Protein AF-A0A2S2PNX0-F1 (afdb_monomer_lite)

Sequence (146 aa):
LNTPSEVQRFSVSTEFCQSLPEMMGELFQPHEMPEPPKQSFFIGLFGGGSRSIDREELFGESTSGKAPKLVAKLVPGPSAQLDALGNRASTAASEISRAHLLAVERGEKLSNLEDRTARMMNEAENFSSNARELMLKNKDKRWYQL

Organism: Schizaphis graminum (NCBI:txid13262)

Radius of gyration: 38.74 Å; chains: 1; bounding box: 72×51×110 Å

Structure (mmCIF, N/CA/C/O backbone):
data_AF-A0A2S2PNX0-F1
#
_entry.id   AF-A0A2S2PNX0-F1
#
loop_
_atom_site.group_PDB
_atom_site.id
_atom_site.type_symbol
_atom_site.label_atom_id
_atom_site.label_alt_id
_atom_site.label_comp_id
_atom_site.label_asym_id
_atom_site.label_entity_id
_atom_site.label_seq_id
_atom_site.pdbx_PDB_ins_code
_atom_site.Cartn_x
_atom_site.Cartn_y
_atom_site.Cartn_z
_atom_site.occupancy
_atom_site.B_iso_or_equiv
_atom_site.auth_seq_id
_atom_site.auth_comp_id
_atom_site.auth_asym_id
_atom_site.auth_atom_id
_atom_site.pdbx_PDB_model_num
ATOM 1 N N . LEU A 1 1 ? 29.815 14.870 -8.229 1.00 46.12 1 LEU A N 1
ATOM 2 C CA . LEU A 1 1 ? 29.166 13.709 -7.585 1.00 46.12 1 LEU A CA 1
ATOM 3 C C . LEU A 1 1 ? 27.710 13.728 -8.022 1.00 46.12 1 LEU A C 1
ATOM 5 O O . LEU A 1 1 ? 26.908 14.283 -7.297 1.00 46.12 1 LEU A O 1
ATOM 9 N N . ASN A 1 2 ? 27.397 13.191 -9.205 1.00 53.47 2 ASN A N 1
ATOM 10 C CA . ASN A 1 2 ? 26.008 13.001 -9.627 1.00 53.47 2 ASN A CA 1
ATOM 11 C C . ASN A 1 2 ? 25.862 11.516 -9.935 1.00 53.47 2 ASN A C 1
ATOM 13 O O . ASN A 1 2 ? 26.597 10.979 -10.769 1.00 53.47 2 ASN A O 1
ATOM 17 N N . THR A 1 3 ? 25.008 10.836 -9.181 1.00 59.66 3 THR A N 1
ATOM 18 C CA . THR A 1 3 ? 24.765 9.405 -9.396 1.00 59.66 3 THR A CA 1
ATOM 19 C C . THR A 1 3 ? 23.835 9.227 -10.599 1.00 59.66 3 THR A C 1
ATOM 21 O O . THR A 1 3 ? 22.964 10.071 -10.799 1.00 59.66 3 THR A O 1
ATOM 24 N N . PRO A 1 4 ? 23.963 8.148 -11.394 1.00 68.12 4 PRO A N 1
ATOM 25 C CA . PRO A 1 4 ? 23.138 7.924 -12.591 1.00 68.12 4 PRO A CA 1
ATOM 26 C C . PRO A 1 4 ? 21.618 7.896 -12.347 1.00 68.12 4 PRO A C 1
ATOM 28 O O . PRO A 1 4 ? 20.849 7.948 -13.299 1.00 68.12 4 PRO A O 1
ATOM 31 N N . SER A 1 5 ? 21.192 7.813 -11.084 1.00 78.06 5 SER A N 1
ATOM 32 C CA . SER A 1 5 ? 19.791 7.732 -10.657 1.00 78.06 5 SER A CA 1
ATOM 33 C C . SER A 1 5 ? 19.276 9.018 -10.001 1.00 78.06 5 SER A C 1
ATOM 35 O O . SER A 1 5 ? 18.197 9.022 -9.412 1.00 78.06 5 SER A O 1
ATOM 37 N N . GLU A 1 6 ? 20.049 10.102 -10.037 1.00 82.38 6 GLU A N 1
ATOM 38 C CA . GLU A 1 6 ? 19.651 11.365 -9.428 1.00 82.38 6 GLU A CA 1
ATOM 39 C C . GLU A 1 6 ? 18.581 12.058 -10.281 1.00 82.38 6 GLU A C 1
ATOM 41 O O . GLU A 1 6 ? 18.830 12.480 -11.411 1.00 82.38 6 GLU A O 1
ATOM 46 N N . VAL A 1 7 ? 17.368 12.174 -9.736 1.00 79.06 7 VAL A N 1
ATOM 47 C CA . VAL A 1 7 ? 16.266 12.880 -10.398 1.00 79.06 7 VAL A CA 1
ATOM 48 C C . VAL A 1 7 ? 16.555 14.378 -10.370 1.00 79.06 7 VAL A C 1
ATOM 50 O O . VAL A 1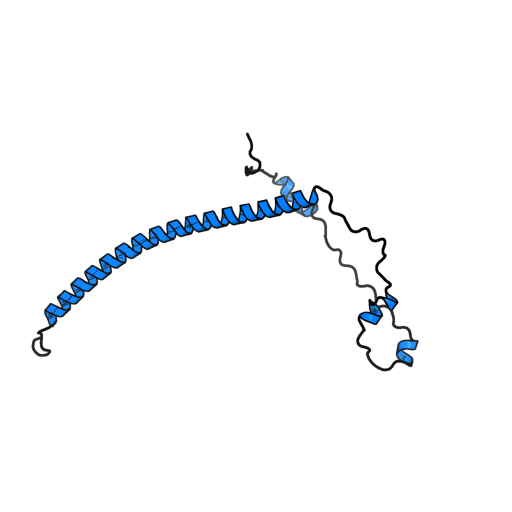 7 ? 16.427 15.030 -9.332 1.00 79.06 7 VAL A O 1
ATOM 53 N N . GLN A 1 8 ? 16.930 14.935 -11.521 1.00 79.12 8 GLN A N 1
ATOM 54 C CA . GLN A 1 8 ? 17.138 16.370 -11.677 1.00 79.12 8 GLN A CA 1
ATOM 55 C C . GLN A 1 8 ? 15.858 17.074 -12.115 1.00 79.12 8 GLN A C 1
ATOM 57 O O . GLN A 1 8 ? 15.180 16.681 -13.064 1.00 79.12 8 GLN A O 1
ATOM 62 N N . ARG A 1 9 ? 15.553 18.172 -11.424 1.00 83.06 9 ARG A N 1
ATOM 63 C CA . ARG A 1 9 ? 14.524 19.113 -11.856 1.00 83.06 9 ARG A CA 1
ATOM 64 C C . ARG A 1 9 ? 15.052 19.877 -13.067 1.00 83.06 9 ARG A C 1
ATOM 66 O O . ARG A 1 9 ? 16.070 20.555 -12.959 1.00 83.06 9 ARG A O 1
ATOM 73 N N . PHE A 1 10 ? 14.337 19.807 -14.182 1.00 82.44 10 PHE A N 1
ATOM 74 C CA . PHE A 1 10 ? 14.542 20.697 -15.319 1.00 82.44 10 PHE A CA 1
ATOM 75 C C . PHE A 1 10 ? 13.353 21.648 -15.447 1.00 82.44 10 PHE A C 1
ATOM 77 O O . PHE A 1 10 ? 12.236 21.325 -15.038 1.00 82.44 10 PHE A O 1
ATOM 84 N N . SER A 1 11 ? 13.613 22.825 -16.004 1.00 86.25 11 SER A N 1
ATOM 85 C CA . SER A 1 11 ? 12.588 23.809 -16.343 1.00 86.25 11 SER A CA 1
ATOM 86 C C . SER A 1 11 ? 12.559 23.959 -17.855 1.00 86.25 11 SER A C 1
ATOM 88 O O . SER A 1 11 ? 13.607 24.091 -18.484 1.00 86.25 11 SER A O 1
ATOM 90 N N . VAL A 1 12 ? 11.362 23.945 -18.430 1.00 82.25 12 VAL A N 1
ATOM 91 C CA . VAL A 1 12 ? 11.130 24.231 -19.849 1.00 82.25 12 VAL A CA 1
ATOM 92 C C . VAL A 1 12 ? 10.534 25.629 -19.941 1.00 82.25 12 VAL A C 1
ATOM 94 O O . VAL A 1 12 ? 9.704 25.990 -19.105 1.00 82.25 12 VAL A O 1
ATOM 97 N N . SER A 1 13 ? 10.982 26.434 -20.907 1.00 87.19 13 SER A N 1
ATOM 98 C CA . SER A 1 13 ? 10.439 27.779 -21.083 1.00 87.19 13 SER A CA 1
ATOM 99 C C . SER A 1 13 ? 8.977 27.709 -21.520 1.00 87.19 13 SER A C 1
ATOM 101 O O . SER A 1 13 ? 8.581 26.856 -22.319 1.00 87.19 13 SER A O 1
ATOM 103 N N . THR A 1 14 ? 8.161 28.616 -20.993 1.00 85.31 14 THR A N 1
ATOM 104 C CA . THR A 1 14 ? 6.739 28.697 -21.338 1.00 85.31 14 THR A CA 1
ATOM 105 C C . THR A 1 14 ? 6.556 28.947 -22.836 1.00 85.31 14 THR A C 1
ATOM 107 O O . THR A 1 14 ? 5.642 28.398 -23.44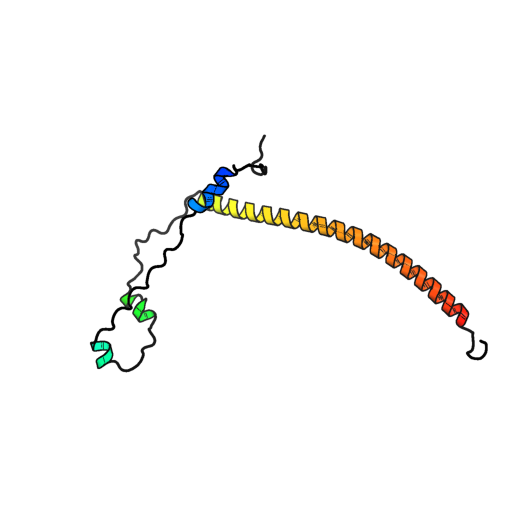2 1.00 85.31 14 THR A O 1
ATOM 110 N N . GLU A 1 15 ? 7.468 29.703 -23.449 1.00 85.44 15 GLU A N 1
ATOM 111 C CA . GLU A 1 15 ? 7.506 29.972 -24.887 1.00 85.44 15 GLU A CA 1
ATOM 112 C C . GLU A 1 15 ? 7.755 28.696 -25.704 1.00 85.44 15 GLU A C 1
ATOM 114 O O . GLU A 1 15 ? 7.159 28.513 -26.761 1.00 85.44 15 GLU A O 1
ATOM 119 N N . PHE A 1 16 ? 8.586 27.772 -25.210 1.00 83.31 16 PHE A N 1
ATOM 120 C CA . PHE A 1 16 ? 8.808 26.485 -25.875 1.00 83.31 16 PHE A CA 1
ATOM 121 C C . PHE A 1 16 ? 7.577 25.578 -25.770 1.00 83.31 16 PHE A C 1
ATOM 123 O O . PHE A 1 16 ? 7.217 24.895 -26.724 1.00 83.31 16 PHE A O 1
ATOM 130 N N . CYS A 1 17 ? 6.873 25.603 -24.637 1.00 84.56 17 CYS A N 1
ATOM 131 C CA . CYS A 1 17 ? 5.622 24.859 -24.493 1.00 84.56 17 CYS A CA 1
ATOM 132 C C . CYS A 1 17 ? 4.531 25.342 -25.462 1.00 84.56 17 CYS A C 1
ATOM 134 O O . CYS A 1 17 ? 3.686 24.545 -25.863 1.00 84.56 17 CYS A O 1
ATOM 136 N N . GLN A 1 18 ? 4.555 26.619 -25.857 1.00 88.19 18 GL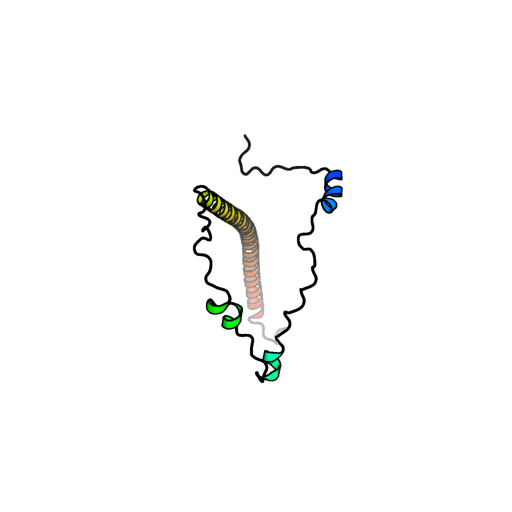N A N 1
ATOM 137 C CA . GLN A 1 18 ? 3.616 27.178 -26.835 1.00 88.19 18 GLN A CA 1
ATOM 138 C C . GLN A 1 18 ? 3.887 26.690 -28.265 1.00 88.19 18 GLN A C 1
ATOM 140 O O . GLN A 1 18 ? 2.939 26.568 -29.033 1.00 88.19 18 GLN A O 1
ATOM 145 N N . SER A 1 19 ? 5.137 26.364 -28.613 1.00 85.69 19 SER A N 1
ATOM 146 C CA . SER A 1 19 ? 5.508 25.864 -29.946 1.00 85.69 19 SER A CA 1
ATOM 147 C C . SER A 1 19 ? 5.468 24.335 -30.076 1.00 85.69 19 SER A C 1
ATOM 149 O O . SER A 1 19 ? 5.524 23.811 -31.187 1.00 85.69 19 SER A O 1
ATOM 151 N N . LEU A 1 20 ? 5.324 23.594 -28.969 1.00 82.62 20 LEU A N 1
ATOM 152 C CA . LEU A 1 20 ? 5.211 22.127 -28.982 1.00 82.62 20 LEU A CA 1
ATOM 153 C C . LEU A 1 20 ? 4.098 21.581 -29.896 1.00 82.62 20 LEU A C 1
ATOM 155 O O . LEU A 1 20 ? 4.384 20.634 -30.628 1.00 82.62 20 LEU A O 1
ATOM 159 N N . PRO A 1 21 ? 2.870 22.138 -29.917 1.00 82.19 21 PRO A N 1
ATOM 160 C CA . PRO A 1 21 ? 1.809 21.642 -30.795 1.00 82.19 21 PRO A CA 1
ATOM 161 C C . PRO A 1 21 ? 2.139 21.765 -32.288 1.00 82.19 21 PRO A C 1
ATOM 163 O O . PRO A 1 21 ? 1.736 20.910 -33.066 1.00 82.19 21 PRO A O 1
ATOM 166 N N . GLU A 1 22 ? 2.902 22.786 -32.688 1.00 83.50 22 GLU A N 1
ATOM 167 C CA . GLU A 1 22 ? 3.327 22.988 -34.084 1.00 83.50 22 GLU A CA 1
ATOM 168 C C . GLU A 1 22 ? 4.452 22.028 -34.496 1.00 83.50 22 GLU A C 1
ATOM 170 O O . GLU A 1 22 ? 4.631 21.734 -35.676 1.00 83.50 22 GLU A O 1
ATOM 175 N N . MET A 1 23 ? 5.204 21.515 -33.519 1.00 80.00 23 MET A N 1
ATOM 176 C CA . MET A 1 23 ? 6.256 20.517 -33.723 1.00 80.00 23 MET A CA 1
ATOM 177 C C . MET A 1 23 ? 5.727 19.073 -33.703 1.00 80.00 23 MET A C 1
ATOM 179 O O . MET A 1 23 ? 6.477 18.141 -34.004 1.00 80.00 23 MET A O 1
ATOM 183 N N . MET A 1 24 ? 4.453 18.862 -33.358 1.00 80.38 24 MET A N 1
ATOM 184 C CA . MET A 1 24 ? 3.821 17.547 -33.408 1.00 80.38 24 MET A CA 1
ATOM 185 C C . MET A 1 24 ? 3.429 17.200 -34.848 1.00 80.38 24 MET A C 1
ATOM 187 O O . MET A 1 24 ? 2.461 17.725 -35.387 1.00 80.38 24 MET A O 1
ATOM 191 N N . GLY A 1 25 ? 4.182 16.295 -35.474 1.00 76.31 25 GLY A N 1
ATOM 192 C CA . GLY A 1 25 ? 3.832 15.747 -36.786 1.00 76.31 25 GLY A CA 1
ATOM 193 C C . GLY A 1 25 ? 2.635 14.790 -36.734 1.00 76.31 25 GLY A C 1
ATOM 194 O O . GLY A 1 25 ? 2.342 14.183 -35.702 1.00 76.31 25 GLY A O 1
ATOM 195 N N . GLU A 1 26 ? 1.965 14.609 -37.870 1.00 77.94 26 GLU A N 1
ATOM 196 C CA . GLU A 1 26 ? 0.910 13.606 -38.027 1.00 77.94 26 GLU A CA 1
ATOM 197 C C . GLU A 1 26 ? 1.523 12.216 -38.269 1.00 77.94 26 GLU A C 1
ATOM 199 O O . GLU A 1 26 ? 2.298 12.015 -39.202 1.00 77.94 26 GLU A O 1
ATOM 204 N N . LEU A 1 27 ? 1.173 11.233 -37.431 1.00 76.56 27 LEU A N 1
ATOM 205 C CA . LEU A 1 27 ? 1.644 9.845 -37.577 1.00 76.56 27 LEU A CA 1
ATOM 206 C C . LEU A 1 27 ? 0.902 9.085 -38.692 1.00 76.56 27 LEU A C 1
ATOM 208 O O . LEU A 1 27 ? 1.377 8.062 -39.182 1.00 76.56 27 LEU A O 1
ATOM 212 N N . PHE A 1 28 ? -0.282 9.565 -39.067 1.00 78.19 28 PHE A N 1
ATOM 213 C CA . PHE A 1 28 ? -1.171 8.906 -40.010 1.00 78.19 28 PHE A CA 1
ATOM 214 C C . PHE A 1 28 ? -1.845 9.939 -40.903 1.00 78.19 28 PHE A C 1
ATOM 216 O O . PHE A 1 28 ? -2.541 10.823 -40.411 1.00 78.19 28 PHE A O 1
ATOM 223 N N . GLN A 1 29 ? -1.681 9.772 -42.212 1.00 79.81 29 GLN A N 1
ATOM 224 C CA . GLN A 1 29 ? -2.413 10.535 -43.208 1.00 79.81 29 GLN A CA 1
ATOM 225 C C . GLN A 1 29 ? -3.546 9.648 -43.744 1.00 79.81 29 GLN A C 1
ATOM 227 O O . GLN A 1 29 ? -3.257 8.594 -44.321 1.00 79.81 29 GLN A O 1
ATOM 232 N N . PRO A 1 30 ? -4.826 10.016 -43.553 1.00 78.94 30 PRO A N 1
ATOM 233 C CA . PRO A 1 30 ? -5.929 9.252 -44.112 1.00 78.94 30 PRO A CA 1
ATOM 234 C C . PRO A 1 30 ? -5.814 9.262 -45.637 1.00 78.94 30 PRO A C 1
ATOM 236 O O . PRO A 1 30 ? -5.841 10.315 -46.272 1.00 78.94 30 PRO A O 1
ATOM 239 N N . HIS A 1 31 ? -5.662 8.077 -46.220 1.00 78.31 31 HIS A N 1
ATOM 240 C CA . HIS A 1 31 ? -5.693 7.878 -47.661 1.00 78.31 31 HIS A CA 1
ATOM 241 C C . HIS A 1 31 ? -6.971 7.131 -48.025 1.00 78.31 31 HIS A C 1
ATOM 243 O O . HIS A 1 31 ? -7.397 6.238 -47.286 1.00 78.31 31 HIS A O 1
ATOM 249 N N . GLU A 1 32 ? -7.588 7.489 -49.151 1.00 82.81 32 GLU A N 1
ATOM 250 C CA . GLU A 1 32 ? -8.699 6.697 -49.666 1.00 82.81 32 GLU A CA 1
ATOM 251 C C . GLU A 1 32 ? -8.204 5.288 -49.992 1.00 82.81 32 GLU A C 1
ATOM 253 O O . GLU A 1 32 ? -7.131 5.090 -50.569 1.00 82.81 32 GLU A O 1
ATOM 258 N N . MET A 1 33 ? -8.980 4.292 -49.569 1.00 78.69 33 MET A N 1
ATOM 259 C CA . MET A 1 33 ? -8.670 2.902 -49.861 1.00 78.69 33 MET A CA 1
ATOM 260 C C . MET A 1 33 ? -8.710 2.708 -51.385 1.00 78.69 33 MET A C 1
ATOM 262 O O . MET A 1 33 ? -9.709 3.087 -52.002 1.00 78.69 33 MET A O 1
ATOM 266 N N . PRO A 1 34 ? -7.665 2.127 -52.005 1.00 78.94 34 PRO A N 1
ATOM 267 C CA . PRO A 1 34 ? -7.669 1.887 -53.441 1.00 78.94 34 PRO A CA 1
ATOM 268 C C . PRO A 1 34 ? -8.866 1.016 -53.835 1.00 78.94 34 PRO A C 1
ATOM 270 O O . PRO A 1 34 ? -9.273 0.126 -53.082 1.00 78.94 34 PRO A O 1
ATOM 273 N N . GLU A 1 35 ? -9.431 1.282 -55.017 1.00 77.31 35 GLU A N 1
ATOM 274 C CA . GLU A 1 35 ? -10.581 0.532 -55.527 1.00 77.31 35 GLU A CA 1
ATOM 275 C C . GLU A 1 35 ? -10.232 -0.971 -55.564 1.00 77.31 35 GLU A C 1
ATOM 277 O O . GLU A 1 35 ? -9.146 -1.332 -56.040 1.00 77.31 35 GLU A O 1
ATOM 282 N N . PRO A 1 36 ? -11.108 -1.862 -55.056 1.00 70.62 36 PRO A N 1
ATOM 283 C CA . PRO A 1 36 ? -10.852 -3.293 -55.090 1.00 70.62 36 PRO A CA 1
ATOM 284 C C . PRO A 1 36 ? -10.557 -3.744 -56.528 1.00 70.62 36 PRO A C 1
ATOM 286 O O . PRO A 1 36 ? -11.234 -3.295 -57.459 1.00 70.62 36 PRO A O 1
ATOM 289 N N . PRO A 1 37 ? -9.583 -4.644 -56.742 1.00 67.31 37 PRO A N 1
ATOM 290 C CA . PRO A 1 37 ? -9.267 -5.124 -58.077 1.00 67.31 37 PRO A CA 1
ATOM 291 C C . PRO A 1 37 ? -10.519 -5.724 -58.725 1.00 67.31 37 PRO A C 1
ATOM 293 O O . PRO A 1 37 ? -11.157 -6.624 -58.174 1.00 67.31 37 PRO A O 1
ATOM 296 N N . LYS A 1 38 ? -10.882 -5.206 -59.904 1.00 69.31 38 LYS A N 1
ATOM 297 C CA . LYS A 1 38 ? -12.058 -5.660 -60.652 1.00 69.31 38 LYS A CA 1
ATOM 298 C C . LYS A 1 38 ? -11.884 -7.137 -60.990 1.00 69.31 38 LYS A C 1
ATOM 300 O O . LYS A 1 38 ? -10.924 -7.515 -61.661 1.00 69.31 38 LYS A O 1
ATOM 305 N N . GLN A 1 39 ? -12.805 -7.978 -60.521 1.00 64.19 39 GLN A N 1
ATOM 306 C CA . GLN A 1 39 ? -12.807 -9.392 -60.880 1.00 64.19 39 GLN A CA 1
ATOM 307 C C . GLN A 1 39 ? -12.959 -9.523 -62.398 1.00 64.19 39 GLN A C 1
ATOM 309 O O . GLN A 1 39 ? -13.834 -8.907 -63.007 1.00 64.19 39 GLN A O 1
ATOM 314 N N . SER A 1 40 ? -12.073 -10.310 -63.009 1.00 66.75 40 SER A N 1
ATOM 315 C CA . SER A 1 40 ? -12.073 -10.538 -64.452 1.00 66.75 40 SER A CA 1
ATOM 316 C C . SER A 1 40 ? -13.428 -11.095 -64.901 1.00 66.75 40 SER A C 1
ATOM 318 O O . SER A 1 40 ? -13.972 -11.997 -64.263 1.00 66.75 40 SER A O 1
ATOM 320 N N . PHE A 1 41 ? -13.962 -10.570 -66.007 1.00 63.91 41 PHE A N 1
ATOM 321 C CA . PHE A 1 41 ? -15.309 -10.859 -66.529 1.00 63.91 41 PHE A CA 1
ATOM 322 C C . PHE A 1 41 ? -15.593 -12.368 -66.685 1.00 63.91 41 PHE A C 1
ATOM 324 O O . PHE A 1 41 ? -16.722 -12.825 -66.514 1.00 63.91 41 PHE A O 1
ATOM 331 N N . PHE A 1 42 ? -14.553 -13.168 -66.933 1.00 58.66 42 PHE A N 1
ATOM 332 C CA . PHE A 1 42 ? -14.655 -14.623 -67.078 1.00 58.66 42 PHE A CA 1
ATOM 333 C C . PHE A 1 42 ? -14.893 -15.377 -65.762 1.00 58.66 42 PHE A C 1
ATOM 335 O O . PHE A 1 42 ? -15.375 -16.507 -65.797 1.00 58.66 42 PHE A O 1
ATOM 342 N N . ILE A 1 43 ? -14.614 -14.762 -64.608 1.00 59.09 43 ILE A N 1
ATOM 343 C CA . ILE A 1 43 ? -14.879 -15.367 -63.296 1.00 59.09 43 ILE A CA 1
ATOM 344 C C . ILE A 1 43 ? -16.382 -15.326 -62.982 1.00 59.09 43 ILE A C 1
ATOM 346 O O . ILE A 1 43 ? -16.906 -16.284 -62.423 1.00 59.09 43 ILE A O 1
ATOM 350 N N . GLY A 1 44 ? -17.094 -14.275 -63.409 1.00 52.78 44 GLY A N 1
ATOM 351 C CA . GLY A 1 44 ? -18.541 -14.142 -63.202 1.00 52.78 44 GLY A CA 1
ATOM 352 C C . GLY A 1 44 ? -19.410 -14.940 -64.182 1.00 52.78 44 GLY A C 1
ATOM 353 O O . GLY A 1 44 ? -20.520 -15.322 -63.826 1.00 52.78 44 GLY A O 1
ATOM 354 N N . LEU A 1 45 ? -18.922 -15.216 -65.400 1.00 62.69 45 LEU A N 1
ATOM 355 C CA . LEU A 1 45 ? -19.722 -15.878 -66.444 1.00 62.69 45 LEU A CA 1
ATOM 356 C C . LEU A 1 45 ? -19.690 -17.417 -66.372 1.00 62.69 45 LEU A C 1
ATOM 358 O O . LEU A 1 45 ? -20.644 -18.056 -66.807 1.00 62.69 45 LEU A O 1
ATOM 362 N N . PHE A 1 46 ? -18.633 -18.018 -65.808 1.00 61.66 46 PHE A N 1
ATOM 363 C CA . PHE A 1 46 ? -18.489 -19.483 -65.734 1.00 61.66 46 PHE A CA 1
ATOM 364 C C . PHE A 1 46 ? -18.314 -20.051 -64.313 1.00 61.66 46 PHE A C 1
ATOM 366 O O . PHE A 1 46 ? -18.346 -21.268 -64.147 1.00 61.66 46 PHE A O 1
ATOM 373 N N . GLY A 1 47 ? -18.141 -19.215 -63.283 1.00 57.69 47 GLY A N 1
ATOM 374 C CA . GLY A 1 47 ? -17.892 -19.655 -61.905 1.00 57.69 47 GLY A CA 1
ATOM 375 C C . GLY A 1 47 ? -19.021 -19.267 -60.956 1.00 57.69 47 GLY A C 1
ATOM 376 O O . GLY A 1 47 ? -18.965 -18.216 -60.327 1.00 57.69 47 GLY A O 1
ATOM 377 N N . GLY A 1 48 ? -20.055 -20.102 -60.853 1.00 50.97 48 GLY A N 1
ATOM 378 C CA . GLY A 1 48 ? -21.190 -19.865 -59.959 1.00 50.97 48 GLY A CA 1
ATOM 379 C C . GLY A 1 48 ? -20.810 -19.828 -58.469 1.00 50.97 48 GLY A C 1
ATOM 380 O O . GLY A 1 48 ? -20.121 -20.717 -57.975 1.00 50.97 48 GLY A O 1
ATOM 381 N N . GLY A 1 49 ? -21.344 -18.831 -57.755 1.00 53.69 49 GLY A N 1
ATOM 382 C CA . GLY A 1 49 ? -21.397 -18.766 -56.289 1.00 53.69 49 GLY A CA 1
ATOM 383 C C . GLY A 1 49 ? -20.270 -17.974 -55.618 1.00 53.69 49 GLY A C 1
ATOM 384 O O . GLY A 1 49 ? -19.118 -18.005 -56.045 1.00 53.69 49 GLY A O 1
ATOM 385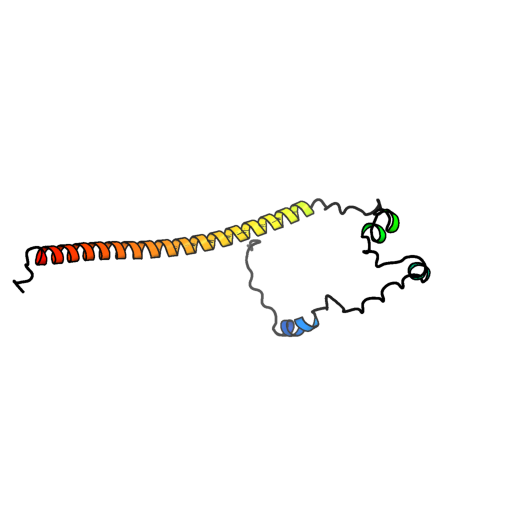 N N . SER A 1 50 ? -20.609 -17.263 -54.534 1.00 55.38 50 SER A N 1
ATOM 386 C CA . SER A 1 50 ? -19.654 -16.555 -53.677 1.00 55.38 50 SER A CA 1
ATOM 387 C C . SER A 1 50 ? -18.619 -17.539 -53.136 1.00 55.38 50 SER A C 1
ATOM 389 O O . SER A 1 50 ? -18.893 -18.295 -52.201 1.00 55.38 50 SER A O 1
ATOM 391 N N . ARG A 1 51 ? -17.424 -17.543 -53.721 1.00 56.94 51 ARG A N 1
ATOM 392 C CA . ARG A 1 51 ? -16.297 -18.269 -53.146 1.00 56.94 51 ARG A CA 1
ATOM 393 C C . ARG A 1 51 ? -15.906 -17.542 -51.860 1.00 56.94 51 ARG A C 1
ATOM 395 O O . ARG A 1 51 ? -15.630 -16.343 -51.898 1.00 56.94 51 ARG A O 1
ATOM 402 N N . SER A 1 52 ? -15.927 -18.238 -50.721 1.00 59.25 52 SER A N 1
ATOM 403 C CA . SER A 1 52 ? -15.211 -17.769 -49.534 1.00 59.25 52 SER A CA 1
ATOM 404 C C . SER A 1 52 ? -13.773 -17.557 -49.977 1.00 59.25 52 SER A C 1
ATOM 406 O O . SER A 1 52 ? -13.148 -18.504 -50.446 1.00 59.25 52 SER A O 1
ATOM 408 N N . ILE A 1 53 ? -13.304 -16.316 -49.926 1.00 58.91 53 ILE A N 1
ATOM 409 C CA . ILE A 1 53 ? -11.953 -15.961 -50.343 1.00 58.91 53 ILE A CA 1
ATOM 410 C C . ILE A 1 53 ? -10.982 -16.837 -49.549 1.00 58.91 53 ILE A C 1
ATOM 412 O O . ILE A 1 53 ? -10.847 -16.677 -48.334 1.00 58.91 53 ILE A O 1
ATOM 416 N N . ASP A 1 54 ? -10.370 -17.803 -50.231 1.00 67.25 54 ASP A N 1
ATOM 417 C CA . ASP A 1 54 ? -9.454 -18.738 -49.605 1.00 67.25 54 ASP A CA 1
ATOM 418 C C . ASP A 1 54 ? -8.136 -18.006 -49.348 1.00 67.25 54 ASP A C 1
ATOM 420 O O . ASP A 1 54 ? -7.513 -17.446 -50.257 1.00 67.25 54 ASP A O 1
ATOM 424 N N . ARG A 1 55 ? -7.724 -17.968 -48.079 1.00 64.12 55 ARG A N 1
ATOM 425 C CA . ARG A 1 55 ? -6.474 -17.323 -47.668 1.00 64.12 55 ARG A CA 1
ATOM 426 C C . ARG A 1 55 ? -5.270 -17.952 -48.360 1.00 64.12 55 ARG A C 1
ATOM 428 O O . ARG A 1 55 ? -4.313 -17.229 -48.618 1.00 64.12 55 ARG A O 1
ATOM 435 N N . GLU A 1 56 ? -5.332 -19.239 -48.689 1.00 68.38 56 GLU A N 1
ATOM 436 C CA . GLU A 1 56 ? -4.261 -19.931 -49.406 1.00 68.38 56 GLU A CA 1
ATOM 437 C C . GLU A 1 56 ? -4.226 -19.546 -50.896 1.00 68.38 56 GLU A C 1
ATOM 439 O O . GLU A 1 56 ? -3.160 -19.474 -51.497 1.00 68.38 56 GLU A O 1
ATOM 444 N N . GLU A 1 57 ? -5.366 -19.208 -51.505 1.00 69.31 57 GLU A N 1
ATOM 445 C CA . GLU A 1 57 ? -5.401 -18.724 -52.893 1.00 69.31 57 GLU A CA 1
ATOM 446 C C . GLU A 1 57 ? -4.846 -17.293 -52.993 1.00 69.31 57 GLU A C 1
ATOM 448 O O . GLU A 1 57 ? -4.143 -16.964 -53.949 1.00 69.31 57 GLU A O 1
ATOM 453 N N . LEU A 1 58 ? -5.102 -16.445 -51.989 1.00 64.62 58 LEU A N 1
ATOM 454 C CA . LEU A 1 58 ? -4.619 -15.059 -51.979 1.00 64.62 58 LEU A CA 1
ATOM 455 C C . LEU A 1 58 ? -3.189 -14.879 -51.457 1.00 64.62 58 LEU A C 1
ATOM 457 O O . LEU A 1 58 ? -2.452 -14.048 -51.983 1.00 64.62 58 LEU A O 1
ATOM 461 N N . PHE A 1 59 ? -2.817 -15.603 -50.403 1.00 67.81 59 PHE A N 1
ATOM 462 C CA . PHE A 1 59 ? -1.560 -15.408 -49.669 1.00 67.81 59 PHE A CA 1
ATOM 463 C C . PHE A 1 59 ? -0.747 -16.695 -49.520 1.00 67.81 59 PHE A C 1
ATOM 465 O O . PHE A 1 59 ? 0.287 -16.691 -48.852 1.00 67.81 59 PHE A O 1
ATOM 472 N N . GLY A 1 60 ? -1.208 -17.794 -50.114 1.00 69.25 60 GLY A N 1
ATOM 473 C CA . GLY A 1 60 ? -0.481 -19.048 -50.099 1.00 69.25 60 GLY A CA 1
ATOM 474 C C . GLY A 1 60 ? 0.771 -18.988 -50.955 1.00 69.25 60 GLY A C 1
ATOM 475 O O . GLY A 1 60 ? 0.953 -18.154 -51.850 1.00 69.25 60 GLY A O 1
ATOM 476 N N . GLU A 1 61 ? 1.656 -19.929 -50.668 1.00 71.50 61 GLU A N 1
ATOM 477 C CA . GLU A 1 61 ? 2.996 -19.990 -51.245 1.00 71.50 61 GLU A CA 1
ATOM 478 C C . GLU A 1 61 ? 2.967 -20.148 -52.780 1.00 71.50 61 GLU A C 1
ATOM 480 O O . GLU A 1 61 ? 3.896 -19.730 -53.475 1.00 71.50 61 GLU A O 1
ATOM 485 N N . SER A 1 62 ? 1.869 -20.710 -53.298 1.00 66.88 62 SER A N 1
ATOM 486 C CA . SER A 1 62 ? 1.616 -20.982 -54.715 1.00 66.88 62 SER A CA 1
ATOM 487 C C . SER A 1 62 ? 1.405 -19.719 -55.559 1.00 66.88 62 SER A C 1
ATOM 489 O O . SER A 1 62 ? 1.844 -19.681 -56.706 1.00 66.88 62 SER A O 1
ATOM 491 N N . THR A 1 63 ? 0.735 -18.697 -55.014 1.00 67.12 63 THR A N 1
ATOM 492 C CA . THR A 1 63 ? 0.373 -17.455 -55.726 1.00 67.12 63 THR A CA 1
ATOM 493 C C . THR A 1 63 ? 1.211 -16.257 -55.288 1.00 67.12 63 THR A C 1
ATOM 495 O O . THR A 1 63 ? 1.630 -15.474 -56.138 1.00 67.12 63 THR A O 1
ATOM 498 N N . SER A 1 64 ? 1.506 -16.122 -53.989 1.00 71.38 64 SER A N 1
ATOM 499 C CA . SER A 1 64 ? 2.281 -14.995 -53.443 1.00 71.38 64 SER A CA 1
ATOM 500 C C . SER A 1 64 ? 3.799 -15.244 -53.406 1.00 71.38 64 SER A C 1
ATOM 502 O O . SER A 1 64 ? 4.566 -14.309 -53.168 1.00 71.38 64 SER A O 1
ATOM 504 N N . GLY A 1 65 ? 4.243 -16.479 -53.662 1.00 70.69 65 GLY A N 1
ATOM 505 C CA . GLY A 1 65 ? 5.654 -16.869 -53.679 1.00 70.69 65 GLY A CA 1
ATOM 506 C C . GLY A 1 65 ? 6.268 -17.081 -52.289 1.00 70.69 65 GLY A C 1
ATOM 507 O O . GLY A 1 65 ? 5.787 -16.584 -51.272 1.00 70.69 65 GLY A O 1
ATOM 508 N N . LYS A 1 66 ? 7.370 -17.844 -52.235 1.00 71.56 66 LYS A N 1
ATOM 509 C CA . LYS A 1 66 ? 8.121 -18.081 -50.989 1.00 71.56 66 LYS A CA 1
ATOM 510 C C . LYS A 1 66 ? 8.793 -16.787 -50.530 1.00 71.56 66 LYS A C 1
ATOM 512 O O . LYS A 1 66 ? 9.350 -16.063 -51.357 1.00 71.56 66 LYS A O 1
ATOM 517 N N . ALA A 1 67 ? 8.837 -16.547 -49.217 1.00 66.62 67 ALA A N 1
ATOM 518 C CA . ALA A 1 67 ? 9.617 -15.445 -48.657 1.00 66.62 67 ALA A CA 1
ATOM 519 C C . ALA A 1 67 ? 11.066 -15.483 -49.204 1.00 66.62 67 ALA A C 1
ATOM 521 O O . ALA A 1 67 ? 11.674 -16.563 -49.238 1.00 66.62 67 ALA A O 1
ATOM 522 N N . PRO A 1 68 ? 11.636 -14.345 -49.649 1.00 67.12 68 PRO A N 1
ATOM 523 C CA . PRO A 1 68 ? 12.972 -14.328 -50.220 1.00 67.12 68 PRO A CA 1
ATOM 524 C C . PRO A 1 68 ? 13.975 -14.877 -49.204 1.00 67.12 68 PRO A C 1
ATOM 526 O O . PRO A 1 68 ? 14.125 -14.338 -48.109 1.00 67.12 68 PRO A O 1
ATOM 529 N N . LYS A 1 69 ? 14.725 -15.919 -49.581 1.00 63.88 69 LYS A N 1
ATOM 530 C CA . LYS A 1 69 ? 15.776 -16.521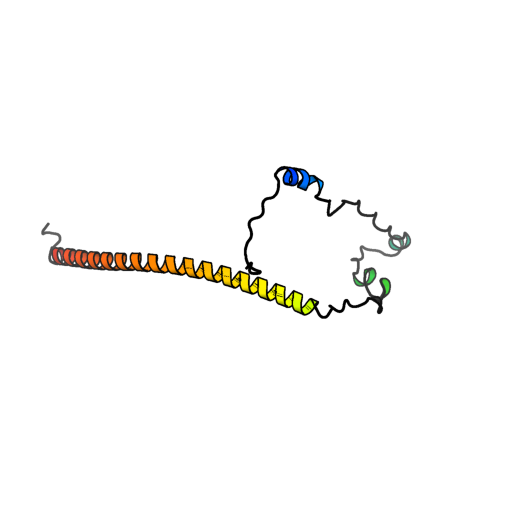 -48.732 1.00 63.88 69 LYS A CA 1
ATOM 531 C C . LYS A 1 69 ? 16.922 -15.549 -48.391 1.00 63.88 69 LYS A C 1
ATOM 533 O O . LYS A 1 69 ? 17.818 -15.904 -47.636 1.00 63.88 69 LYS A O 1
ATOM 538 N N . LEU A 1 70 ? 16.893 -14.349 -48.974 1.00 61.66 70 LEU A N 1
ATOM 539 C CA . LEU A 1 70 ? 17.864 -13.269 -48.823 1.00 61.66 70 LEU A CA 1
ATOM 540 C C . LEU A 1 70 ? 17.398 -12.156 -47.872 1.00 61.66 70 LEU A C 1
ATOM 542 O O . LEU A 1 70 ? 18.115 -11.170 -47.724 1.00 61.66 70 LEU A O 1
ATOM 546 N N . VAL A 1 71 ? 16.230 -12.275 -47.221 1.00 58.44 71 VAL A N 1
ATOM 547 C CA . VAL A 1 71 ? 15.869 -11.326 -46.156 1.00 58.44 71 VAL A CA 1
ATOM 548 C C . VAL A 1 71 ? 16.871 -11.506 -45.019 1.00 58.44 71 VAL A C 1
ATOM 550 O O . VAL A 1 71 ? 16.873 -12.523 -44.323 1.00 58.44 71 VAL A O 1
ATOM 553 N N . ALA A 1 72 ? 17.764 -10.528 -44.871 1.00 64.88 72 ALA A N 1
ATOM 554 C CA . ALA A 1 72 ? 18.767 -10.514 -43.824 1.00 64.88 72 ALA A CA 1
ATOM 555 C C . ALA A 1 72 ? 18.059 -10.584 -42.468 1.00 64.88 72 ALA A C 1
ATOM 557 O O . ALA A 1 72 ? 17.336 -9.670 -42.072 1.00 64.88 72 ALA A O 1
ATOM 558 N N . LYS A 1 73 ? 18.256 -11.692 -41.749 1.00 62.25 73 LYS A N 1
ATOM 559 C CA . LYS A 1 73 ? 17.854 -11.784 -40.349 1.00 62.25 73 LYS A CA 1
ATOM 560 C C . LYS A 1 73 ? 18.654 -10.718 -39.606 1.00 62.25 73 LYS A C 1
ATOM 562 O O . LYS A 1 73 ? 19.880 -10.790 -39.607 1.00 62.25 73 LYS A O 1
ATOM 567 N N . LEU A 1 74 ? 17.982 -9.730 -39.012 1.00 67.69 74 LEU A N 1
ATOM 568 C CA . LEU A 1 74 ? 18.632 -8.762 -38.131 1.00 67.69 74 LEU A CA 1
ATOM 569 C C . LEU A 1 74 ? 19.298 -9.558 -37.004 1.00 67.69 74 LEU A C 1
ATOM 571 O O . LEU A 1 74 ? 18.613 -10.075 -36.123 1.00 67.69 74 LEU A O 1
ATOM 575 N N . VAL A 1 75 ? 20.618 -9.727 -37.080 1.00 68.56 75 VAL A N 1
ATOM 576 C CA . VAL A 1 75 ? 21.415 -10.304 -36.000 1.00 68.56 75 VAL A CA 1
ATOM 577 C C . VAL A 1 75 ? 21.661 -9.156 -35.029 1.00 68.56 75 VAL A C 1
ATOM 579 O O . VAL A 1 75 ? 22.366 -8.213 -35.398 1.00 68.56 75 VAL A O 1
ATOM 582 N N . PRO A 1 76 ? 21.053 -9.168 -33.830 1.00 65.12 76 PRO A N 1
ATOM 583 C CA . PRO A 1 76 ? 21.278 -8.114 -32.855 1.00 65.12 76 PRO A CA 1
ATOM 584 C C . PRO A 1 76 ? 22.777 -8.052 -32.547 1.00 65.12 76 PRO A C 1
ATOM 586 O O . PRO A 1 76 ? 23.400 -9.084 -32.292 1.00 65.12 76 PRO A O 1
ATOM 589 N N . GLY A 1 77 ? 23.364 -6.857 -32.625 1.00 72.12 77 GLY A N 1
ATOM 590 C CA . GLY A 1 77 ? 24.782 -6.666 -32.331 1.00 72.12 77 GLY A CA 1
ATOM 591 C C . GLY A 1 77 ? 25.119 -7.016 -30.872 1.00 72.12 77 GLY A C 1
ATOM 592 O O . GLY A 1 77 ? 24.214 -7.124 -30.042 1.00 72.12 77 GLY A O 1
ATOM 593 N N . PRO A 1 78 ? 26.410 -7.149 -30.518 1.00 70.94 78 PRO A N 1
ATOM 594 C CA . PRO A 1 78 ? 26.852 -7.552 -29.175 1.00 70.94 78 PRO A CA 1
ATOM 595 C C . PRO A 1 78 ? 26.272 -6.709 -28.023 1.00 70.94 78 PRO A C 1
ATOM 597 O O . PRO A 1 78 ? 26.130 -7.204 -26.908 1.00 70.94 78 PRO A O 1
ATOM 600 N N . SER A 1 79 ? 25.909 -5.449 -28.286 1.00 75.81 79 SER A N 1
ATOM 601 C CA . SER A 1 79 ? 25.307 -4.527 -27.317 1.00 75.81 79 SER A CA 1
ATOM 602 C C . SER A 1 79 ? 23.807 -4.738 -27.090 1.00 75.81 79 SER A C 1
ATOM 604 O O . SER A 1 79 ? 23.315 -4.422 -26.014 1.00 75.81 79 SER A O 1
ATOM 606 N N . ALA A 1 80 ? 23.073 -5.335 -28.034 1.00 78.50 80 ALA A N 1
ATOM 607 C CA . ALA A 1 80 ? 21.616 -5.459 -27.939 1.00 78.50 80 ALA A CA 1
ATOM 608 C C . ALA A 1 80 ? 21.170 -6.338 -26.756 1.00 78.50 80 ALA A C 1
ATOM 610 O O . ALA A 1 80 ? 20.125 -6.101 -26.149 1.00 78.50 80 ALA A O 1
ATOM 611 N N . GLN A 1 81 ? 21.975 -7.343 -26.395 1.00 78.69 81 GLN A N 1
ATOM 612 C CA . GLN A 1 81 ? 21.731 -8.171 -25.213 1.00 78.69 81 GLN A CA 1
ATOM 613 C C . GLN A 1 81 ? 21.973 -7.389 -23.912 1.00 78.69 81 GLN A C 1
ATOM 615 O O . GLN A 1 81 ? 21.245 -7.588 -22.939 1.00 78.69 81 GLN A O 1
ATOM 620 N N . LEU A 1 82 ? 22.966 -6.494 -23.895 1.00 83.88 82 LEU A N 1
ATOM 621 C CA . LEU A 1 82 ? 23.254 -5.631 -22.749 1.00 83.88 82 LEU A CA 1
ATOM 622 C C . LEU A 1 82 ? 22.170 -4.565 -22.571 1.00 83.88 82 LEU A C 1
ATOM 624 O O . LEU A 1 82 ? 21.713 -4.372 -21.449 1.00 83.88 82 LEU A O 1
ATOM 628 N N . ASP A 1 83 ? 21.687 -3.960 -23.656 1.00 84.44 83 ASP A N 1
ATOM 629 C CA . ASP A 1 83 ? 20.581 -2.997 -23.615 1.00 84.44 83 ASP A CA 1
ATOM 630 C C . ASP A 1 83 ? 19.282 -3.667 -23.140 1.00 84.44 83 ASP A C 1
ATOM 632 O O . ASP A 1 83 ? 18.579 -3.155 -22.266 1.00 84.44 83 ASP A O 1
ATOM 636 N N . ALA A 1 84 ? 18.985 -4.872 -23.642 1.00 85.00 84 ALA A N 1
ATOM 637 C CA . ALA A 1 84 ? 17.838 -5.656 -23.187 1.00 85.00 84 ALA A CA 1
ATOM 638 C C . ALA A 1 84 ? 17.952 -6.055 -21.706 1.00 85.00 84 ALA A C 1
ATOM 640 O O . ALA A 1 84 ? 16.950 -6.045 -20.985 1.00 85.00 84 ALA A O 1
ATOM 641 N N . LEU A 1 85 ? 19.157 -6.395 -21.235 1.00 86.38 85 LEU A N 1
ATOM 642 C CA . LEU A 1 85 ? 19.414 -6.677 -19.825 1.00 86.38 85 LEU A CA 1
ATOM 643 C C . LEU A 1 85 ? 19.256 -5.417 -18.964 1.00 86.38 85 LEU A C 1
ATOM 645 O O . LEU A 1 85 ? 18.620 -5.488 -17.915 1.00 86.38 85 LEU A O 1
ATOM 649 N N . GLY A 1 86 ? 19.775 -4.275 -19.419 1.00 89.56 86 GLY A N 1
ATOM 650 C CA . GLY A 1 86 ? 19.645 -2.982 -18.747 1.00 89.56 86 GLY A CA 1
ATOM 651 C C . GLY A 1 86 ? 18.185 -2.564 -18.589 1.00 89.56 86 GLY A C 1
ATOM 652 O O . GLY A 1 86 ? 17.761 -2.222 -17.486 1.00 89.56 86 GLY A O 1
ATOM 653 N N . ASN A 1 87 ? 17.387 -2.705 -19.650 1.00 87.62 87 ASN A N 1
ATOM 654 C CA . ASN A 1 87 ? 15.951 -2.431 -19.610 1.00 87.62 87 ASN A CA 1
ATOM 655 C C . ASN A 1 87 ? 15.231 -3.331 -18.599 1.00 87.62 87 ASN A C 1
ATOM 657 O O . ASN A 1 87 ? 14.495 -2.837 -17.750 1.00 87.62 87 ASN A O 1
ATOM 661 N N . ARG A 1 88 ? 15.494 -4.646 -18.624 1.00 90.75 88 ARG A N 1
ATOM 662 C CA . ARG A 1 88 ? 14.902 -5.590 -17.658 1.00 90.75 88 ARG A CA 1
ATOM 663 C C . ARG A 1 88 ? 15.298 -5.268 -16.219 1.00 90.75 88 ARG A C 1
ATOM 665 O O . ARG A 1 88 ? 14.445 -5.299 -15.337 1.00 90.75 88 ARG A O 1
ATOM 672 N N . ALA A 1 89 ? 16.570 -4.950 -15.982 1.00 90.62 89 ALA A N 1
ATOM 673 C CA . ALA A 1 89 ? 17.067 -4.586 -14.660 1.00 90.62 89 ALA A CA 1
ATOM 674 C C . ALA A 1 89 ? 16.430 -3.281 -14.153 1.00 90.62 89 ALA A C 1
ATOM 676 O O . ALA A 1 89 ? 16.031 -3.209 -12.993 1.00 90.62 89 ALA A O 1
ATOM 677 N N . SER A 1 90 ? 16.273 -2.278 -15.022 1.00 89.81 90 SER A N 1
ATOM 678 C CA . SER A 1 90 ? 15.617 -1.007 -14.694 1.00 89.81 90 SER A CA 1
ATOM 679 C C . SER A 1 90 ? 14.133 -1.188 -14.356 1.00 89.81 90 SER A C 1
ATOM 681 O O . SER A 1 90 ? 13.653 -0.643 -13.357 1.00 89.81 90 SER A O 1
ATOM 683 N N . THR A 1 91 ? 13.410 -2.010 -15.124 1.00 91.19 91 THR A N 1
ATOM 684 C CA . THR A 1 91 ? 12.012 -2.350 -14.823 1.00 91.19 91 THR A CA 1
ATOM 685 C C . THR A 1 91 ? 11.900 -3.075 -13.484 1.00 91.19 91 THR A C 1
ATOM 687 O O . THR A 1 91 ? 11.125 -2.652 -12.630 1.00 91.19 91 THR A O 1
ATOM 690 N N . ALA A 1 92 ? 12.725 -4.102 -13.254 1.00 92.12 92 ALA A N 1
ATOM 691 C CA . ALA A 1 92 ? 12.716 -4.855 -12.001 1.00 92.12 92 ALA A CA 1
ATOM 692 C C . ALA A 1 92 ? 13.040 -3.969 -10.786 1.00 92.12 92 ALA A C 1
ATOM 694 O O . ALA A 1 92 ? 12.366 -4.048 -9.761 1.00 92.12 92 ALA A O 1
ATOM 695 N N . ALA A 1 93 ? 14.033 -3.082 -10.901 1.00 93.44 93 ALA A N 1
ATOM 696 C CA . ALA A 1 93 ? 14.364 -2.132 -9.843 1.00 93.44 93 ALA A CA 1
ATOM 697 C C . ALA A 1 93 ? 13.182 -1.199 -9.530 1.00 93.44 93 ALA A C 1
ATOM 699 O O . ALA A 1 93 ? 12.860 -0.981 -8.364 1.00 93.44 93 ALA A O 1
ATOM 700 N N . SER A 1 94 ? 12.494 -0.709 -10.565 1.00 92.19 94 SER A N 1
ATOM 701 C CA . SER A 1 94 ? 11.330 0.172 -10.417 1.00 92.19 94 SER A CA 1
ATOM 702 C C . SER A 1 94 ? 10.159 -0.529 -9.716 1.00 92.19 94 SER A C 1
ATOM 704 O O . SER A 1 94 ? 9.509 0.055 -8.844 1.00 92.19 94 SER A O 1
ATOM 706 N N . GLU A 1 95 ? 9.912 -1.799 -10.041 1.00 94.69 95 GLU A N 1
ATOM 707 C CA . GLU A 1 95 ? 8.900 -2.622 -9.369 1.00 94.69 95 GLU A CA 1
ATOM 708 C C . GLU A 1 95 ? 9.240 -2.860 -7.893 1.00 94.69 95 GLU A C 1
ATOM 710 O O . GLU A 1 95 ? 8.359 -2.746 -7.037 1.00 94.69 95 GLU A O 1
ATOM 715 N N . ILE A 1 96 ? 10.514 -3.112 -7.573 1.00 96.00 96 ILE A N 1
ATOM 716 C CA . ILE A 1 96 ? 10.989 -3.272 -6.192 1.00 96.00 96 ILE A CA 1
ATOM 717 C C . ILE A 1 96 ? 10.812 -1.973 -5.401 1.00 96.00 96 ILE A C 1
ATOM 719 O O . ILE A 1 96 ? 10.294 -2.008 -4.284 1.00 96.00 96 ILE A O 1
ATOM 723 N N . SER A 1 97 ? 11.181 -0.820 -5.967 1.00 94.25 97 SER A N 1
ATOM 724 C CA . SER A 1 97 ? 10.974 0.479 -5.315 1.00 94.25 97 SER A CA 1
ATOM 725 C C . SER A 1 97 ? 9.494 0.736 -5.029 1.00 94.25 97 SER A C 1
ATOM 727 O O . SER A 1 97 ? 9.141 1.162 -3.928 1.00 94.25 97 SER A O 1
ATOM 729 N N . ARG A 1 98 ? 8.604 0.408 -5.974 1.00 95.50 98 ARG A N 1
ATOM 730 C CA . ARG A 1 98 ? 7.154 0.508 -5.761 1.00 95.50 98 ARG A CA 1
ATOM 731 C C . ARG A 1 98 ? 6.669 -0.448 -4.669 1.00 95.50 98 ARG A C 1
ATOM 733 O O . ARG A 1 98 ? 5.885 -0.043 -3.813 1.00 95.50 98 ARG A O 1
ATOM 740 N N . ALA A 1 99 ? 7.127 -1.699 -4.678 1.00 96.38 99 ALA A N 1
ATOM 741 C CA . ALA A 1 99 ? 6.775 -2.685 -3.659 1.00 96.38 99 ALA A CA 1
ATOM 742 C C . ALA A 1 99 ? 7.242 -2.256 -2.258 1.00 96.38 99 ALA A C 1
ATOM 744 O O . ALA A 1 99 ? 6.513 -2.447 -1.287 1.00 96.38 99 ALA A O 1
ATOM 745 N N . HIS A 1 100 ? 8.413 -1.623 -2.155 1.00 97.75 100 HIS A N 1
ATOM 746 C CA . HIS A 1 100 ? 8.924 -1.080 -0.900 1.00 97.75 100 HIS A CA 1
ATOM 747 C C . HIS A 1 100 ? 7.999 -0.000 -0.321 1.00 97.75 100 HIS A C 1
ATOM 749 O O . HIS A 1 100 ? 7.631 -0.087 0.848 1.00 97.75 100 HIS A O 1
ATOM 755 N N . LEU A 1 101 ? 7.550 0.961 -1.135 1.00 97.50 101 LEU A N 1
ATOM 756 C CA . LEU A 1 101 ? 6.610 2.000 -0.689 1.00 97.50 101 LEU A CA 1
ATOM 757 C C . LEU A 1 101 ? 5.293 1.401 -0.170 1.00 97.50 101 LEU A C 1
ATOM 759 O O . LEU A 1 101 ? 4.817 1.778 0.899 1.00 97.50 101 LEU A O 1
ATOM 763 N N . LEU A 1 102 ? 4.742 0.415 -0.884 1.00 97.62 102 LEU A N 1
ATOM 764 C CA . LEU A 1 102 ? 3.535 -0.298 -0.452 1.00 97.62 102 LEU A CA 1
ATOM 765 C C . LEU A 1 102 ? 3.750 -1.059 0.865 1.00 97.62 102 LEU A C 1
ATOM 767 O O . LEU A 1 102 ? 2.841 -1.142 1.692 1.00 97.62 102 LEU A O 1
ATOM 771 N N . ALA A 1 103 ? 4.944 -1.617 1.078 1.00 97.88 103 ALA A N 1
ATOM 772 C CA . ALA A 1 103 ? 5.289 -2.298 2.321 1.00 97.88 103 ALA A CA 1
ATOM 773 C C . ALA A 1 103 ? 5.380 -1.326 3.508 1.00 97.88 103 ALA A C 1
ATOM 775 O O . ALA A 1 103 ? 4.918 -1.669 4.597 1.00 97.88 103 ALA A O 1
ATOM 776 N N . VAL A 1 104 ? 5.912 -0.117 3.297 1.00 98.25 104 VAL A N 1
ATOM 777 C CA . VAL A 1 104 ? 5.951 0.945 4.316 1.00 98.25 104 VAL A CA 1
ATOM 778 C C . VAL A 1 104 ? 4.534 1.378 4.698 1.00 98.25 104 VAL A C 1
ATOM 780 O O . VAL A 1 104 ? 4.185 1.327 5.875 1.00 98.25 104 VAL A O 1
ATOM 783 N N . GLU A 1 105 ? 3.680 1.686 3.716 1.00 98.38 105 GLU A N 1
ATOM 784 C CA . GLU A 1 105 ? 2.277 2.059 3.964 1.00 98.38 105 GLU A CA 1
ATOM 785 C C . GLU A 1 105 ? 1.516 0.941 4.700 1.00 98.38 105 GLU A C 1
ATOM 787 O O . GLU A 1 105 ? 0.727 1.186 5.617 1.00 98.38 105 GLU A O 1
ATOM 792 N N . ARG A 1 106 ? 1.770 -0.323 4.335 1.00 98.44 106 ARG A N 1
ATOM 793 C CA . ARG A 1 106 ? 1.223 -1.477 5.057 1.00 98.44 106 ARG A CA 1
ATOM 794 C C . ARG A 1 106 ? 1.704 -1.512 6.508 1.00 98.44 106 ARG A C 1
ATOM 796 O O . ARG A 1 106 ? 0.898 -1.824 7.381 1.00 98.44 106 ARG A O 1
ATOM 803 N N . GLY A 1 107 ? 2.975 -1.215 6.768 1.00 98.38 107 GLY A N 1
ATOM 804 C CA . GLY A 1 107 ? 3.538 -1.145 8.118 1.00 98.38 107 GLY A CA 1
ATOM 805 C C . GLY A 1 107 ? 2.817 -0.117 8.992 1.00 98.38 107 GLY A C 1
ATOM 806 O O . GLY A 1 107 ? 2.366 -0.450 10.086 1.00 98.38 107 GLY A O 1
ATOM 807 N N . GLU A 1 108 ? 2.605 1.092 8.472 1.00 98.12 108 GLU A N 1
ATOM 808 C CA . GLU A 1 108 ? 1.859 2.147 9.172 1.00 98.12 108 GLU A CA 1
ATOM 809 C C . GLU A 1 108 ? 0.404 1.741 9.448 1.00 98.12 108 GLU A C 1
ATOM 811 O O . GLU A 1 108 ? -0.123 1.946 10.544 1.00 98.12 108 GLU A O 1
ATOM 816 N N . LYS A 1 109 ? -0.264 1.113 8.472 1.00 98.50 109 LYS A N 1
ATOM 817 C CA . LYS A 1 109 ? -1.634 0.605 8.650 1.00 98.50 109 LYS A CA 1
ATOM 818 C C . LYS A 1 109 ? -1.714 -0.494 9.708 1.00 98.50 109 LYS A C 1
ATOM 820 O O . LYS A 1 109 ? -2.680 -0.514 10.466 1.00 98.50 109 LYS A O 1
ATOM 825 N N . LEU A 1 110 ? -0.727 -1.389 9.767 1.00 98.56 110 LEU A N 1
ATOM 826 C CA . LEU A 1 110 ? -0.670 -2.446 10.778 1.00 98.56 110 LEU A CA 1
ATOM 827 C C . LEU A 1 110 ? -0.438 -1.880 12.180 1.00 98.56 110 LEU A C 1
ATOM 829 O O . LEU A 1 110 ? -1.137 -2.293 13.099 1.00 98.56 110 LEU A O 1
ATOM 833 N N . SER A 1 111 ? 0.451 -0.897 12.331 1.00 98.06 111 SER A N 1
ATOM 834 C CA . SER A 1 111 ? 0.658 -0.213 13.615 1.00 98.06 111 SER A CA 1
ATOM 835 C C . SER A 1 111 ? -0.628 0.472 14.100 1.00 98.06 111 SER A C 1
ATOM 837 O O . SER A 1 111 ? -1.071 0.249 15.223 1.00 98.06 111 SER A O 1
ATOM 839 N N . ASN A 1 112 ? -1.324 1.196 13.218 1.00 98.12 112 ASN A N 1
ATOM 840 C CA . ASN A 1 112 ? -2.624 1.792 13.547 1.00 98.12 112 ASN A CA 1
ATOM 841 C C . ASN A 1 112 ? -3.698 0.745 13.903 1.00 98.12 112 ASN A C 1
ATOM 843 O O . ASN A 1 112 ? -4.584 1.002 14.725 1.00 98.12 112 ASN A O 1
ATOM 847 N N . LEU A 1 113 ? -3.670 -0.416 13.243 1.00 98.25 113 LEU A N 1
ATOM 848 C CA . LEU A 1 113 ? -4.592 -1.516 13.513 1.00 98.25 113 LEU A CA 1
ATOM 849 C C . LEU A 1 113 ? -4.330 -2.137 14.888 1.00 98.25 113 LEU A C 1
ATOM 851 O O . LEU A 1 113 ? -5.292 -2.442 15.593 1.00 98.25 113 LEU A O 1
ATOM 855 N N . GLU A 1 114 ? -3.068 -2.293 15.279 1.00 98.38 114 GLU A N 1
ATOM 856 C CA . GLU A 1 114 ? -2.670 -2.787 16.598 1.00 98.38 114 GLU A CA 1
ATOM 857 C C . GLU A 1 114 ? -3.227 -1.890 17.712 1.00 98.38 114 GLU A C 1
ATOM 859 O O . GLU A 1 114 ? -3.966 -2.374 18.570 1.00 98.38 114 GLU A O 1
ATOM 864 N N . ASP A 1 115 ? -3.025 -0.571 17.621 1.00 98.12 115 ASP A N 1
ATOM 865 C CA . ASP A 1 115 ? -3.546 0.397 18.598 1.00 98.12 115 ASP A CA 1
ATOM 866 C C . ASP A 1 115 ? -5.077 0.370 18.714 1.00 98.12 115 ASP A C 1
ATOM 868 O O . ASP A 1 115 ? -5.666 0.537 19.789 1.00 98.12 115 ASP A O 1
ATOM 872 N N . ARG A 1 116 ? -5.774 0.207 17.584 1.00 97.88 116 ARG A N 1
ATOM 873 C CA . ARG A 1 116 ? -7.241 0.076 17.568 1.00 97.88 116 ARG A CA 1
ATOM 874 C C . ARG A 1 116 ? -7.691 -1.244 18.182 1.00 97.88 116 ARG A C 1
ATOM 876 O O . ARG A 1 116 ? -8.657 -1.251 18.938 1.00 97.88 116 ARG A O 1
ATOM 883 N N . THR A 1 117 ? -6.985 -2.330 17.894 1.00 98.31 117 THR A N 1
ATOM 884 C CA . THR A 1 117 ? -7.309 -3.665 18.410 1.00 98.31 117 THR A CA 1
ATOM 885 C C . THR A 1 117 ? -7.066 -3.745 19.915 1.00 98.31 117 THR A C 1
ATOM 887 O O . THR A 1 117 ? -7.906 -4.282 20.630 1.00 98.31 117 THR A O 1
ATOM 890 N N . ALA A 1 118 ? -5.988 -3.138 20.418 1.00 98.19 118 ALA A N 1
ATOM 891 C CA . ALA A 1 118 ? -5.715 -3.043 21.850 1.00 98.19 118 ALA A CA 1
ATOM 892 C C . ALA A 1 118 ? -6.818 -2.267 22.592 1.00 98.19 118 ALA A C 1
ATOM 894 O O . ALA A 1 118 ? -7.316 -2.716 23.624 1.00 98.19 118 ALA A O 1
ATOM 895 N N . ARG A 1 119 ? -7.270 -1.131 22.039 1.00 98.12 119 ARG A N 1
ATOM 896 C CA . ARG A 1 119 ? -8.420 -0.389 22.590 1.00 98.12 119 ARG A CA 1
ATOM 897 C C . ARG A 1 119 ? -9.701 -1.216 22.577 1.00 98.12 119 ARG A C 1
ATOM 899 O O . ARG A 1 119 ? -10.366 -1.306 23.602 1.00 98.12 119 ARG A O 1
ATOM 906 N N . MET A 1 120 ? -10.003 -1.865 21.454 1.00 98.38 120 MET A N 1
ATOM 907 C CA . MET A 1 120 ? -11.176 -2.730 21.322 1.00 98.38 120 MET A CA 1
ATOM 908 C C . MET A 1 120 ? -11.154 -3.887 22.331 1.00 98.38 120 MET A C 1
ATOM 910 O O . MET A 1 120 ? -12.190 -4.225 22.894 1.00 98.38 120 MET A O 1
ATOM 914 N N . MET A 1 121 ? -9.984 -4.477 22.595 1.00 98.19 121 MET A N 1
ATOM 915 C CA . MET A 1 121 ? -9.827 -5.532 23.599 1.00 98.19 121 MET A CA 1
ATOM 916 C C . MET A 1 121 ? -10.167 -5.027 25.007 1.00 98.19 121 MET A C 1
ATOM 918 O O . MET A 1 121 ? -10.951 -5.669 25.704 1.00 98.19 121 MET A O 1
ATOM 922 N N . ASN A 1 122 ? -9.657 -3.852 25.392 1.00 98.25 122 ASN A N 1
ATOM 923 C CA . ASN A 1 122 ? -9.987 -3.228 26.678 1.00 98.25 122 ASN A CA 1
ATOM 924 C C . ASN A 1 122 ? -11.487 -2.902 26.793 1.00 98.25 122 ASN A C 1
ATOM 926 O O . ASN A 1 122 ? -12.109 -3.139 27.827 1.00 98.25 122 ASN A O 1
ATOM 930 N N . GLU A 1 123 ? -12.097 -2.377 25.728 1.00 98.25 123 GLU A N 1
ATOM 931 C CA . GLU A 1 123 ? -13.539 -2.103 25.694 1.00 98.25 123 GLU A CA 1
ATOM 932 C C . GLU A 1 123 ? -14.371 -3.384 25.821 1.00 98.25 123 GLU A C 1
ATOM 934 O O . GLU A 1 123 ? -15.357 -3.406 26.561 1.00 98.25 123 GLU A O 1
ATOM 939 N N . ALA A 1 124 ? -13.959 -4.465 25.157 1.00 98.44 124 ALA A N 1
ATOM 940 C CA . ALA A 1 124 ? -14.621 -5.762 25.247 1.00 98.44 124 ALA A CA 1
ATOM 941 C C . ALA A 1 124 ? -14.520 -6.370 26.656 1.00 98.44 124 ALA A C 1
ATOM 943 O O . ALA A 1 124 ? -15.495 -6.944 27.149 1.00 98.44 124 ALA A O 1
ATOM 944 N N . GLU A 1 125 ? -13.376 -6.221 27.329 1.00 98.00 125 GLU A N 1
ATOM 945 C CA . GLU A 1 125 ? -13.199 -6.656 28.717 1.00 98.00 125 GLU A CA 1
ATOM 946 C C . GLU A 1 125 ? -14.119 -5.878 29.667 1.00 98.00 125 GLU A C 1
ATOM 948 O O . GLU A 1 125 ? -14.876 -6.482 30.436 1.00 98.00 125 GLU A O 1
ATOM 953 N N . ASN A 1 126 ? -14.147 -4.549 29.542 1.00 98.00 126 ASN A N 1
ATOM 954 C CA . ASN A 1 126 ? -15.044 -3.690 30.315 1.00 98.00 126 ASN A CA 1
ATOM 955 C C . ASN A 1 126 ? -16.517 -4.040 30.071 1.00 98.00 126 ASN A C 1
ATOM 957 O O . ASN A 1 126 ? -17.296 -4.178 31.016 1.00 98.00 126 ASN A O 1
ATOM 961 N N . PHE A 1 127 ? -16.905 -4.239 28.810 1.00 98.12 127 PHE A N 1
ATOM 962 C CA . PHE A 1 127 ? -18.258 -4.649 28.449 1.00 98.12 127 PHE A CA 1
ATOM 963 C C . PHE A 1 127 ? -18.630 -6.002 29.069 1.00 98.12 127 PHE A C 1
ATOM 965 O O . PHE A 1 127 ? -19.696 -6.130 29.669 1.00 98.12 127 PHE A O 1
ATOM 972 N N . SER A 1 128 ? -17.739 -6.995 28.988 1.00 97.94 128 SER A N 1
ATOM 973 C CA . SER A 1 128 ? -17.924 -8.317 29.602 1.00 97.94 128 SER A CA 1
ATOM 974 C C . SER A 1 128 ? -18.091 -8.226 31.120 1.00 97.94 128 SER A C 1
ATOM 976 O O . SER A 1 128 ? -18.960 -8.889 31.692 1.00 97.94 128 SER A O 1
ATOM 978 N N . SER A 1 129 ? -17.290 -7.389 31.784 1.00 97.81 129 SER A N 1
ATOM 979 C CA . SER A 1 129 ? -17.400 -7.138 33.224 1.00 97.81 129 SER A CA 1
ATOM 980 C C . SER A 1 129 ? -18.761 -6.537 33.588 1.00 97.81 129 SER A C 1
ATOM 982 O O . SER A 1 129 ? -19.492 -7.111 34.398 1.00 97.81 129 SER A O 1
ATOM 984 N N . ASN A 1 130 ? -19.162 -5.464 32.901 1.00 97.50 130 ASN A N 1
ATOM 985 C CA . ASN A 1 130 ? -20.434 -4.777 33.135 1.00 97.50 130 ASN A CA 1
ATOM 986 C C . ASN A 1 130 ? -21.643 -5.683 32.859 1.00 97.50 130 ASN A C 1
ATOM 988 O O . ASN A 1 130 ? -22.597 -5.712 33.637 1.00 97.50 130 ASN A O 1
ATOM 992 N N . ALA A 1 131 ? -21.605 -6.459 31.773 1.00 97.50 131 ALA A N 1
ATOM 993 C CA . ALA A 1 131 ? -22.660 -7.411 31.436 1.00 97.50 131 ALA A CA 1
ATOM 994 C C . ALA A 1 131 ? -22.789 -8.507 32.504 1.00 97.50 131 ALA A C 1
ATOM 996 O O . ALA A 1 131 ? -23.901 -8.868 32.894 1.00 97.50 131 ALA A O 1
ATOM 997 N N . ARG A 1 132 ? -21.660 -9.008 33.025 1.00 97.00 132 ARG A N 1
ATOM 998 C CA . ARG A 1 132 ? -21.645 -9.981 34.124 1.00 97.00 132 ARG A CA 1
ATOM 999 C C . ARG A 1 132 ? -22.216 -9.383 35.406 1.00 97.00 132 ARG A C 1
ATOM 1001 O O . ARG A 1 132 ? -23.025 -10.039 36.055 1.00 97.00 132 ARG A O 1
ATOM 1008 N N . GLU A 1 133 ? -21.847 -8.154 35.755 1.00 96.56 133 GLU A N 1
ATOM 1009 C CA . GLU A 1 133 ? -22.387 -7.464 36.930 1.00 96.56 133 GLU A CA 1
ATOM 1010 C C . GLU A 1 133 ? -23.906 -7.256 36.815 1.00 96.56 133 GLU A C 1
ATOM 1012 O O . GLU A 1 133 ? -24.656 -7.556 37.747 1.00 96.56 133 GLU A O 1
ATOM 1017 N N . LEU A 1 134 ? -24.379 -6.804 35.650 1.00 95.31 134 LEU A N 1
ATOM 1018 C CA . LEU A 1 134 ? -25.803 -6.631 35.369 1.00 95.31 134 LEU A CA 1
ATOM 1019 C C . LEU A 1 134 ? -26.566 -7.959 35.453 1.00 95.31 134 LEU A C 1
ATOM 1021 O O . LEU A 1 134 ? -27.668 -8.003 36.004 1.00 95.31 134 LEU A O 1
ATOM 1025 N N . MET A 1 135 ? -25.981 -9.038 34.928 1.00 94.62 135 MET A N 1
ATOM 1026 C CA . MET A 1 135 ? -26.542 -10.382 35.028 1.00 94.62 135 MET A CA 1
ATOM 1027 C C . MET A 1 135 ? -26.664 -10.806 36.493 1.00 94.62 135 MET A C 1
ATOM 1029 O O . MET A 1 135 ? -27.750 -11.193 36.912 1.00 94.62 135 MET A O 1
ATOM 1033 N N . LEU A 1 136 ? -25.608 -10.653 37.299 1.00 94.88 136 LEU A N 1
ATOM 1034 C CA . LEU A 1 136 ? -25.633 -11.012 38.721 1.00 94.88 136 LEU A CA 1
ATOM 1035 C C . LEU A 1 136 ? -26.698 -10.224 39.497 1.00 94.88 136 LEU A C 1
ATOM 1037 O O . LEU A 1 136 ? -27.442 -10.815 40.276 1.00 94.88 136 LEU A O 1
ATOM 1041 N N . LYS A 1 137 ? -26.836 -8.917 39.234 1.00 91.44 137 LYS A N 1
ATOM 1042 C CA . LYS A 1 137 ? -27.857 -8.052 39.857 1.00 91.44 137 LYS A CA 1
ATOM 1043 C C . LYS A 1 137 ? -29.294 -8.480 39.556 1.00 91.44 137 LYS A C 1
ATOM 1045 O O . LYS A 1 137 ? -30.193 -8.179 40.340 1.00 91.44 137 LYS A O 1
ATOM 1050 N N . ASN A 1 138 ? -29.525 -9.135 38.422 1.00 90.19 138 ASN A N 1
ATOM 1051 C CA . ASN A 1 138 ? -30.857 -9.561 37.997 1.00 90.19 138 ASN A CA 1
ATOM 1052 C C . ASN A 1 138 ? -31.061 -11.083 38.066 1.00 90.19 138 ASN A C 1
ATOM 1054 O O . ASN A 1 138 ? -32.179 -11.534 37.844 1.00 90.19 138 ASN A O 1
ATOM 1058 N N . LYS A 1 139 ? -30.029 -11.864 38.420 1.00 89.62 139 LYS A N 1
ATOM 1059 C CA . LYS A 1 139 ? -30.049 -13.337 38.417 1.00 89.62 139 LYS A CA 1
ATOM 1060 C C . LYS A 1 139 ? -31.194 -13.917 39.244 1.00 89.62 139 LYS A C 1
ATOM 1062 O O . LYS A 1 139 ? -31.828 -14.875 38.820 1.00 89.62 139 LYS A O 1
ATOM 1067 N N . ASP A 1 140 ? -31.439 -13.336 40.416 1.00 87.81 140 ASP A N 1
ATOM 1068 C CA . ASP A 1 140 ? -32.398 -13.866 41.390 1.00 87.81 140 ASP A CA 1
ATOM 1069 C C . ASP A 1 140 ? -33.702 -13.054 41.456 1.00 87.81 140 ASP A C 1
ATOM 1071 O O . ASP A 1 140 ? -34.604 -13.383 42.230 1.00 87.81 140 ASP A O 1
ATOM 1075 N N . LYS A 1 141 ? -33.833 -12.008 40.627 1.00 87.12 141 LYS A N 1
ATOM 1076 C CA . LYS A 1 141 ? -35.060 -11.212 40.563 1.00 87.12 141 LYS A CA 1
ATOM 1077 C C . LYS A 1 141 ? -36.132 -11.991 39.825 1.00 87.12 141 LYS A C 1
ATOM 1079 O O . LYS A 1 141 ? -35.957 -12.383 38.672 1.00 87.12 141 LYS A O 1
ATOM 1084 N N . ARG A 1 142 ? -37.276 -12.182 40.476 1.00 82.12 142 ARG A N 1
ATOM 1085 C CA . ARG A 1 142 ? -38.455 -12.745 39.815 1.00 82.12 142 ARG A CA 1
ATOM 1086 C C . ARG A 1 142 ? -39.292 -11.619 39.223 1.00 82.12 142 ARG A C 1
ATOM 1088 O O . ARG A 1 142 ? -39.330 -10.518 39.762 1.00 82.12 142 ARG A O 1
ATOM 1095 N N . TRP A 1 143 ? -39.993 -11.915 38.134 1.00 80.56 143 TRP A N 1
ATOM 1096 C CA . TRP A 1 143 ? -40.793 -10.948 37.370 1.00 80.56 143 TRP A CA 1
ATOM 1097 C C . TRP A 1 143 ? -41.860 -10.204 38.196 1.00 80.56 143 TRP A C 1
ATOM 1099 O O . TRP A 1 143 ? -42.328 -9.153 37.780 1.00 80.56 143 TRP A O 1
ATOM 1109 N N . TYR A 1 144 ? -42.228 -10.733 39.365 1.00 79.94 144 TYR A N 1
ATOM 1110 C CA . TYR A 1 144 ? -43.218 -10.161 40.279 1.00 79.94 144 TYR A CA 1
ATOM 1111 C C . TYR A 1 144 ? -42.618 -9.316 41.422 1.00 79.94 144 TYR A C 1
ATOM 1113 O O . TYR A 1 144 ? -43.356 -8.890 42.303 1.00 79.94 144 TYR A O 1
ATOM 1121 N N . GLN A 1 145 ? -41.297 -9.113 41.456 1.00 71.50 145 GLN A N 1
ATOM 1122 C CA . GLN A 1 145 ? -40.583 -8.372 42.514 1.00 71.50 145 GLN A CA 1
ATOM 1123 C C . GLN A 1 145 ? -40.026 -7.022 42.025 1.00 71.50 145 GLN A C 1
ATOM 1125 O O . GLN A 1 145 ? -39.024 -6.547 42.559 1.00 71.50 145 GLN A O 1
ATOM 1130 N N . LEU A 1 146 ? -40.626 -6.459 40.972 1.00 60.78 146 LEU A N 1
ATOM 1131 C CA . LEU A 1 146 ? -40.266 -5.152 40.412 1.00 60.78 146 LEU A CA 1
ATOM 1132 C C . LEU A 1 146 ? -40.634 -4.003 41.355 1.00 60.78 146 LEU A C 1
ATOM 1134 O O . LEU A 1 146 ? -41.756 -4.038 41.906 1.00 60.78 146 LEU A O 1
#

InterPro domains:
  IPR042855 v-SNARE, coiled-coil homology domain [PF00957] (104-135)
  IPR042855 v-SNARE, coiled-coil homology domain [PS50892] (81-145)

Secondary structure (DSSP, 8-state):
---TT--------HHHHHHHHHH---S----PPPPPPPPPHHHHHH--S-----HHHHHSHHHH-PPPTT-------TTHHHHHHHHHHHHHHHHHHHHHHHHHHHHHHHHHHHHHHHHHHHHHHHHHHHHHHHHHHHTT--TT--

Foldsee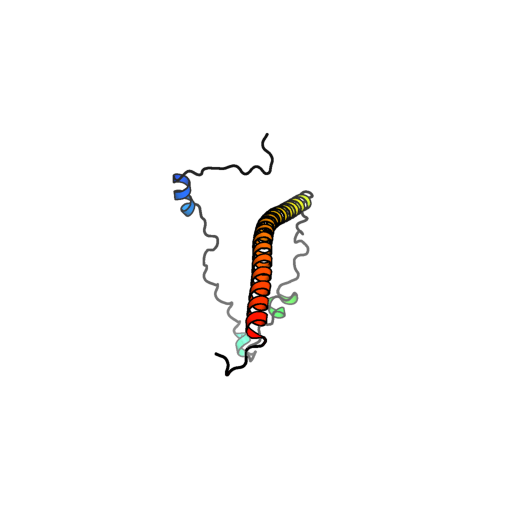k 3Di:
DDDPPDDDDDDDDPVVVVCVVVVDDDPDDDDPDPDPPDDDPVCVPPPDDDDPPDCCVVPNCVNVNDDPPPPDDPDPPPCVVVVVVVVVVVVVVVVVVVVVVVVVVVVVVVVVVVVVVVVVVVVVVVVVVVVVVVCVVCVPDDPVND

pLDDT: mean 81.0, std 14.19, range [46.12, 98.56]